Protein AF-A0A5C3M9R1-F1 (afdb_monomer_lite)

Radius of gyration: 25.6 Å; chains: 1; bounding box: 74×51×66 Å

Structure (mmCIF, N/CA/C/O backbone):
data_AF-A0A5C3M9R1-F1
#
_entry.id   AF-A0A5C3M9R1-F1
#
loop_
_atom_site.group_PDB
_atom_site.id
_atom_site.type_symbol
_atom_site.label_atom_id
_atom_site.label_alt_id
_atom_site.label_comp_id
_atom_site.label_asym_id
_atom_site.label_entity_id
_atom_site.label_seq_id
_atom_site.pdbx_PDB_ins_code
_atom_site.Cartn_x
_atom_site.Cartn_y
_atom_site.Cartn_z
_atom_site.occupancy
_atom_site.B_iso_or_equiv
_atom_site.auth_seq_id
_atom_site.auth_comp_id
_atom_site.auth_asym_id
_atom_site.auth_atom_id
_atom_site.pdbx_PDB_model_num
ATOM 1 N N . MET A 1 1 ? -15.175 -7.205 9.613 1.00 33.81 1 MET A N 1
ATOM 2 C CA . MET A 1 1 ? -15.628 -6.150 8.680 1.00 33.81 1 MET A CA 1
ATOM 3 C C . MET A 1 1 ? -17.146 -5.984 8.809 1.00 33.81 1 MET A C 1
ATOM 5 O O . MET A 1 1 ? -17.889 -6.834 8.336 1.00 33.81 1 MET A O 1
ATOM 9 N N . ARG A 1 2 ? -17.631 -4.983 9.562 1.00 28.06 2 ARG A N 1
ATOM 10 C CA . ARG A 1 2 ? -19.079 -4.721 9.687 1.00 28.06 2 ARG A CA 1
ATOM 11 C C . ARG A 1 2 ? -19.542 -4.007 8.420 1.00 28.06 2 ARG A C 1
ATOM 13 O O . ARG A 1 2 ? -19.101 -2.896 8.152 1.00 28.06 2 ARG A O 1
ATOM 20 N N . LEU A 1 3 ? -20.404 -4.673 7.656 1.00 33.91 3 LEU A N 1
ATOM 21 C CA . LEU A 1 3 ? -21.094 -4.106 6.503 1.00 33.91 3 LEU A CA 1
ATOM 22 C C . LEU A 1 3 ? -21.900 -2.896 6.983 1.00 33.91 3 LEU A C 1
ATOM 24 O O . LEU A 1 3 ? -22.814 -3.044 7.796 1.00 33.91 3 LEU A O 1
ATOM 28 N N . ILE A 1 4 ? -21.538 -1.702 6.516 1.00 38.91 4 ILE A N 1
ATOM 29 C CA . ILE A 1 4 ? -22.372 -0.516 6.690 1.00 38.91 4 ILE A CA 1
ATOM 30 C C . ILE A 1 4 ? -23.643 -0.791 5.888 1.00 38.91 4 ILE A C 1
ATOM 32 O O . ILE A 1 4 ? -23.623 -0.885 4.664 1.00 38.91 4 ILE A O 1
ATOM 36 N N . THR A 1 5 ? -24.741 -1.036 6.594 1.00 39.53 5 THR A N 1
ATOM 37 C CA . THR A 1 5 ? -26.024 -1.375 5.992 1.00 39.53 5 THR A CA 1
ATOM 38 C C . THR A 1 5 ? -26.590 -0.170 5.239 1.00 39.53 5 THR A C 1
ATOM 40 O O . THR A 1 5 ? -26.644 0.950 5.747 1.00 39.53 5 THR A O 1
ATOM 43 N N . ASN A 1 6 ? -27.059 -0.437 4.018 1.00 41.62 6 ASN A N 1
ATOM 44 C CA . ASN A 1 6 ? -27.580 0.479 2.992 1.00 41.62 6 ASN A CA 1
ATOM 45 C C . ASN A 1 6 ? -28.730 1.436 3.397 1.00 41.62 6 ASN A C 1
ATOM 47 O O . ASN A 1 6 ? -29.286 2.115 2.533 1.00 41.62 6 ASN A O 1
ATOM 51 N N . SER A 1 7 ? -29.142 1.506 4.666 1.00 36.97 7 SER A N 1
ATOM 52 C CA . SER A 1 7 ? -30.337 2.271 5.061 1.00 36.97 7 SER A CA 1
ATOM 53 C C . SER A 1 7 ? -30.068 3.730 5.451 1.00 36.97 7 SER A C 1
ATOM 55 O O . SER A 1 7 ? -30.977 4.547 5.342 1.00 36.97 7 SER A O 1
ATOM 57 N N . LEU A 1 8 ? -28.834 4.095 5.828 1.00 37.81 8 LEU A N 1
ATOM 58 C CA . LEU A 1 8 ? -28.532 5.434 6.368 1.00 37.81 8 LEU A CA 1
ATOM 59 C C . LEU A 1 8 ? -27.949 6.435 5.352 1.00 37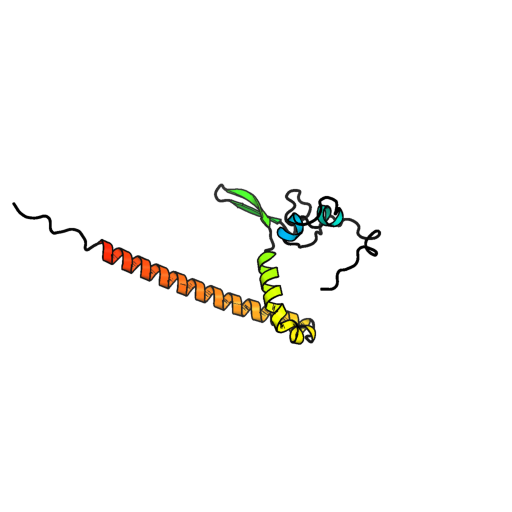.81 8 LEU A C 1
ATOM 61 O O . LEU A 1 8 ? -27.891 7.625 5.641 1.00 37.81 8 LEU A O 1
ATOM 65 N N . ILE A 1 9 ? -27.546 6.000 4.152 1.00 47.06 9 ILE A N 1
ATOM 66 C CA . ILE A 1 9 ? -26.771 6.840 3.208 1.00 47.06 9 ILE A CA 1
ATOM 67 C C . ILE A 1 9 ? -27.648 7.483 2.117 1.00 47.06 9 ILE A C 1
ATOM 69 O O . ILE A 1 9 ? -27.169 8.286 1.322 1.00 47.06 9 ILE A O 1
ATOM 73 N N . LYS A 1 10 ? -28.957 7.204 2.069 1.00 40.94 10 LYS A N 1
ATOM 74 C CA . LYS A 1 10 ? -29.785 7.645 0.932 1.00 40.94 10 LYS A CA 1
ATOM 75 C C . LYS A 1 10 ? -29.962 9.166 0.783 1.00 40.94 10 LYS A C 1
ATOM 77 O O . LYS A 1 10 ? -30.385 9.566 -0.289 1.00 40.94 10 LYS A O 1
ATOM 82 N N . ASN A 1 11 ? -29.614 10.013 1.765 1.00 41.78 11 ASN A N 1
ATOM 83 C CA . ASN A 1 11 ? -30.020 11.432 1.737 1.00 41.78 11 ASN A CA 1
ATOM 84 C C . ASN A 1 11 ? -28.973 12.507 2.112 1.00 41.78 11 ASN A C 1
ATOM 86 O O . ASN A 1 11 ? -29.381 13.625 2.424 1.00 41.78 11 ASN A O 1
ATOM 90 N N . SER A 1 12 ? -27.649 12.276 2.097 1.00 50.09 12 SER A N 1
ATOM 91 C CA . SER A 1 12 ? -26.724 13.381 2.482 1.00 50.09 12 SER A CA 1
ATOM 92 C C . SER A 1 12 ? -25.357 13.488 1.801 1.00 50.09 12 SER A C 1
ATOM 94 O O . SER A 1 12 ? -24.665 14.474 2.042 1.00 50.09 12 SER A O 1
ATOM 96 N N . PHE A 1 13 ? -24.957 12.578 0.910 1.00 51.28 13 PHE A N 1
ATOM 97 C CA . PHE A 1 13 ? -23.690 12.748 0.184 1.00 51.28 13 PHE A CA 1
ATOM 98 C C . PHE A 1 13 ? -23.900 13.527 -1.122 1.00 51.28 13 PHE A C 1
ATOM 100 O O . PHE A 1 13 ? -24.308 12.970 -2.138 1.00 51.28 13 PHE A O 1
ATOM 107 N N . LYS A 1 14 ? -23.622 14.838 -1.100 1.00 58.16 14 LYS A N 1
ATOM 108 C CA . LYS A 1 14 ? -23.473 15.644 -2.324 1.00 58.16 14 LYS A CA 1
ATOM 109 C C . LYS A 1 14 ? -22.143 15.310 -2.994 1.00 58.16 14 LYS A C 1
ATOM 111 O O . LYS A 1 14 ? -21.138 15.225 -2.297 1.00 58.16 14 LYS A O 1
ATOM 116 N N . LYS A 1 15 ? -22.142 15.172 -4.327 1.00 57.09 15 LYS A N 1
ATOM 117 C CA . LYS A 1 15 ? -20.925 14.988 -5.134 1.00 57.09 15 LYS A CA 1
ATOM 118 C C . LYS A 1 15 ? -19.916 16.093 -4.837 1.00 57.09 15 LYS A C 1
ATOM 120 O O . LYS A 1 15 ? -20.215 17.259 -5.070 1.00 57.09 15 LYS A O 1
ATOM 125 N N . ALA A 1 16 ? -18.751 15.724 -4.315 1.00 60.22 16 ALA A N 1
ATOM 126 C CA . ALA A 1 16 ? -17.640 16.644 -4.150 1.00 60.22 16 ALA A CA 1
ATOM 127 C C . ALA A 1 16 ? -16.856 16.673 -5.466 1.00 60.22 16 ALA A C 1
ATOM 129 O O . ALA A 1 16 ? -16.515 15.624 -6.008 1.00 60.22 16 ALA A O 1
ATOM 130 N N . GLU A 1 17 ? -16.611 17.864 -6.010 1.00 62.09 17 GLU A N 1
ATOM 131 C CA . GLU A 1 17 ? -16.055 18.035 -7.363 1.00 62.09 17 GLU A CA 1
ATOM 132 C C . GLU A 1 17 ? -14.620 17.508 -7.510 1.00 62.09 17 GLU A C 1
ATOM 134 O O . GLU A 1 17 ? -14.167 17.259 -8.622 1.00 62.09 17 GLU A O 1
ATOM 139 N N . THR A 1 18 ? -13.917 17.307 -6.393 1.00 61.12 18 THR A N 1
ATOM 140 C CA . THR A 1 18 ? -12.502 16.910 -6.356 1.00 61.12 18 THR A CA 1
ATOM 141 C C . THR A 1 18 ? -12.245 15.623 -5.574 1.00 61.12 18 THR A C 1
ATOM 143 O O . THR A 1 18 ? -11.089 15.242 -5.387 1.00 61.12 18 THR A O 1
ATOM 146 N N . THR A 1 19 ? -13.290 14.960 -5.068 1.00 62.88 19 THR A N 1
ATOM 147 C CA . THR A 1 19 ? -13.149 13.851 -4.113 1.00 62.88 19 THR A CA 1
ATOM 148 C C . THR A 1 19 ? -13.844 12.597 -4.631 1.00 62.88 19 THR A C 1
ATOM 150 O O . THR A 1 19 ? -15.034 12.611 -4.925 1.00 62.88 19 THR A O 1
ATOM 153 N N . CYS A 1 20 ? -13.092 11.503 -4.727 1.00 71.19 20 CYS A N 1
ATOM 154 C CA . CYS A 1 20 ? -13.580 10.166 -5.067 1.00 71.19 20 CYS A CA 1
ATOM 155 C C . CYS A 1 20 ? -13.149 9.185 -3.969 1.00 71.19 20 CYS A C 1
ATOM 157 O O . CYS A 1 20 ? -12.163 9.427 -3.268 1.00 71.19 20 CYS A O 1
ATOM 159 N N . PHE A 1 21 ? -13.878 8.081 -3.812 1.00 73.88 21 PHE A N 1
ATOM 160 C CA . PHE A 1 21 ? -13.440 6.988 -2.954 1.00 73.88 21 PHE A CA 1
ATOM 161 C C . PHE A 1 21 ? -12.223 6.309 -3.581 1.00 73.88 21 PHE A C 1
ATOM 163 O O . PHE A 1 21 ? -12.228 5.950 -4.759 1.00 73.88 21 PHE A O 1
ATOM 170 N N . ILE A 1 22 ? -11.180 6.124 -2.774 1.00 73.94 22 ILE A N 1
ATOM 171 C CA . ILE A 1 22 ? -10.011 5.346 -3.170 1.00 73.94 22 ILE A CA 1
ATOM 172 C C . ILE A 1 22 ? -10.392 3.874 -3.035 1.00 73.94 22 ILE A C 1
ATOM 174 O O . ILE A 1 22 ? -10.487 3.345 -1.929 1.00 73.94 22 ILE A O 1
ATOM 178 N N . VAL A 1 23 ? -10.638 3.234 -4.171 1.00 70.88 23 VAL A N 1
ATOM 179 C CA . VAL A 1 23 ? -10.938 1.804 -4.274 1.00 70.88 23 VAL A CA 1
ATOM 180 C C . VAL A 1 23 ? -10.012 1.167 -5.299 1.00 70.88 23 VAL A C 1
ATOM 182 O O . VAL A 1 23 ? -9.490 1.850 -6.185 1.00 70.88 23 VAL A O 1
ATOM 185 N N . ASP A 1 24 ? -9.807 -0.140 -5.216 1.00 68.25 24 ASP A N 1
ATOM 186 C CA . ASP A 1 24 ? -9.072 -0.855 -6.249 1.00 68.25 24 ASP A CA 1
ATOM 187 C C . ASP A 1 24 ? -9.911 -1.089 -7.520 1.00 68.25 24 ASP A C 1
ATOM 189 O O . ASP A 1 24 ? -11.123 -0.861 -7.604 1.00 68.25 24 ASP A O 1
ATOM 193 N N . ALA A 1 25 ? -9.228 -1.535 -8.576 1.00 70.62 25 ALA A N 1
ATOM 194 C CA . ALA A 1 25 ? -9.874 -1.832 -9.850 1.00 70.62 25 ALA A CA 1
ATOM 195 C C . ALA A 1 25 ? -10.785 -3.069 -9.777 1.00 70.62 25 ALA A C 1
ATOM 197 O O . ALA A 1 25 ? -11.661 -3.214 -10.629 1.00 70.62 25 ALA A O 1
ATOM 198 N N . TYR A 1 26 ? -10.572 -3.964 -8.809 1.00 73.25 26 TYR A N 1
ATOM 199 C CA . TYR A 1 26 ? -11.405 -5.148 -8.621 1.00 73.25 26 TYR A CA 1
ATOM 200 C C . TYR A 1 26 ? -12.754 -4.774 -8.004 1.00 73.25 26 TYR A C 1
ATOM 202 O O . TYR A 1 26 ? -13.788 -5.173 -8.538 1.00 73.25 26 TYR A O 1
ATOM 210 N N . HIS A 1 27 ? -12.764 -3.922 -6.976 1.00 75.25 27 HIS A N 1
ATOM 211 C CA . HIS A 1 27 ? -13.974 -3.334 -6.413 1.00 75.25 27 HIS A CA 1
ATOM 212 C C . HIS A 1 27 ? -14.811 -2.668 -7.507 1.00 75.25 27 HIS A C 1
ATOM 214 O O . HIS A 1 27 ? -15.981 -3.005 -7.672 1.00 75.25 27 HIS A O 1
ATOM 220 N N . TYR A 1 28 ? -14.210 -1.802 -8.330 1.00 72.00 28 TYR A N 1
ATOM 221 C CA . TYR A 1 28 ? -14.940 -1.143 -9.419 1.00 72.00 28 TYR A CA 1
ATOM 222 C C . TYR A 1 28 ? -15.540 -2.132 -10.439 1.00 72.00 28 TYR A C 1
ATOM 224 O O . TYR A 1 28 ? -16.660 -1.931 -10.900 1.00 72.00 28 TYR A O 1
ATOM 232 N N . LYS A 1 29 ? -14.823 -3.214 -10.781 1.00 72.62 29 LYS A N 1
ATOM 233 C CA . LYS A 1 29 ? -15.279 -4.222 -11.758 1.00 72.62 29 LYS A CA 1
ATOM 234 C C . LYS A 1 29 ? -16.385 -5.136 -11.235 1.00 72.62 29 LYS A C 1
ATOM 236 O O . LYS A 1 29 ? -17.200 -5.598 -12.027 1.00 72.62 29 LYS A O 1
ATOM 241 N N . ASN A 1 30 ? -16.398 -5.414 -9.936 1.00 75.62 30 ASN A N 1
ATOM 242 C CA . ASN A 1 30 ? -17.309 -6.389 -9.341 1.00 75.62 30 ASN A CA 1
ATOM 243 C C . ASN A 1 30 ? -18.607 -5.778 -8.803 1.00 75.62 30 ASN A C 1
ATOM 245 O O . ASN A 1 30 ? -19.495 -6.518 -8.375 1.00 75.62 30 ASN A O 1
ATOM 249 N N . HIS A 1 31 ? -18.743 -4.452 -8.817 1.00 72.19 31 HIS A N 1
ATOM 250 C CA . HIS A 1 31 ? -20.004 -3.813 -8.463 1.00 72.19 31 HIS A CA 1
ATOM 251 C C . HIS A 1 31 ? -21.071 -4.017 -9.544 1.00 72.19 31 HIS A C 1
ATOM 253 O O . HIS A 1 31 ? -20.800 -4.054 -10.744 1.00 72.19 31 HIS A O 1
ATOM 259 N N . CYS A 1 32 ? -22.323 -4.117 -9.099 1.00 70.12 32 CYS A N 1
ATOM 260 C CA . CYS A 1 32 ? -23.467 -4.111 -9.998 1.00 70.12 32 CYS A CA 1
ATOM 261 C C . CYS A 1 32 ? -23.581 -2.739 -10.680 1.00 70.12 32 CYS A C 1
ATOM 263 O O . CYS A 1 32 ? -23.480 -1.709 -10.018 1.00 70.12 32 CYS A O 1
ATOM 265 N N . VAL A 1 33 ? -23.874 -2.715 -11.983 1.00 63.62 33 VAL A N 1
ATOM 266 C CA . VAL A 1 33 ? -24.034 -1.481 -12.783 1.00 63.62 33 VAL A CA 1
ATOM 267 C C . VAL A 1 33 ? -25.130 -0.554 -12.225 1.00 63.62 33 VAL A C 1
ATOM 269 O O . VAL A 1 33 ? -25.104 0.650 -12.457 1.00 63.62 33 VAL A O 1
ATOM 272 N N . SER A 1 34 ? -26.074 -1.092 -11.444 1.00 72.56 34 SER A N 1
ATOM 273 C CA . SER A 1 34 ? -27.122 -0.318 -10.768 1.00 72.56 34 SER A CA 1
ATOM 274 C C . SER A 1 34 ? -26.656 0.418 -9.504 1.00 72.56 34 SER A C 1
ATOM 276 O O . SER A 1 34 ? -27.441 1.159 -8.913 1.00 72.56 34 SER A O 1
ATOM 278 N N . ASP A 1 35 ? -25.421 0.201 -9.045 1.00 76.94 35 ASP A N 1
ATOM 279 C CA . ASP A 1 35 ? -24.859 0.894 -7.887 1.00 76.94 35 ASP A CA 1
ATOM 280 C C . ASP A 1 35 ? -24.358 2.288 -8.285 1.00 76.94 35 ASP A C 1
ATOM 282 O O . ASP A 1 35 ? -23.190 2.511 -8.619 1.00 76.94 35 ASP A O 1
ATOM 286 N N . LEU A 1 36 ? -25.290 3.242 -8.270 1.00 75.12 36 LEU A N 1
ATOM 287 C CA . LEU A 1 36 ? -25.031 4.634 -8.630 1.00 75.12 36 LEU A CA 1
ATOM 288 C C . LEU A 1 36 ? -23.967 5.284 -7.731 1.00 75.12 36 LEU A C 1
ATOM 290 O O . LEU A 1 36 ? -23.235 6.157 -8.196 1.00 75.12 36 LEU A O 1
ATOM 294 N N . LEU A 1 37 ? -23.835 4.848 -6.471 1.00 74.94 37 LEU A N 1
ATOM 295 C CA . LEU A 1 37 ? -22.816 5.376 -5.567 1.00 74.94 37 LEU A CA 1
ATOM 296 C C . LEU A 1 37 ? -21.421 4.974 -6.064 1.00 74.94 37 LEU A C 1
ATOM 298 O O . LEU A 1 37 ? -20.574 5.837 -6.287 1.00 74.94 37 LEU A O 1
ATOM 302 N N . CYS A 1 38 ? -21.192 3.688 -6.327 1.00 73.00 38 CYS A N 1
ATOM 303 C CA . CYS A 1 38 ? -19.894 3.233 -6.821 1.00 73.00 38 CYS A CA 1
ATOM 304 C C . CYS A 1 38 ? -19.587 3.754 -8.232 1.00 73.00 38 CYS A C 1
ATOM 306 O O . CYS A 1 38 ? -18.447 4.116 -8.5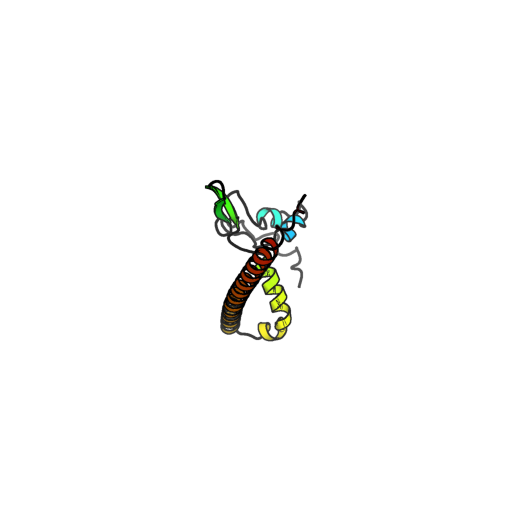23 1.00 73.00 38 CYS A O 1
ATOM 308 N N . HIS A 1 39 ? -20.592 3.885 -9.098 1.00 70.69 39 HIS A N 1
ATOM 309 C CA . HIS A 1 39 ? -20.384 4.437 -10.435 1.00 70.69 39 HIS A CA 1
ATOM 310 C C . HIS A 1 39 ? -19.926 5.904 -10.405 1.00 70.69 39 HIS A C 1
ATOM 312 O O . HIS A 1 39 ? -19.064 6.306 -11.188 1.00 70.69 39 HIS A O 1
ATOM 318 N N . TRP A 1 40 ? -20.478 6.707 -9.491 1.00 72.81 40 TRP A N 1
ATOM 319 C CA . TRP A 1 40 ? -20.149 8.129 -9.394 1.00 72.81 40 TRP A CA 1
ATOM 320 C C . TRP A 1 40 ? -18.898 8.429 -8.578 1.00 72.81 40 TRP A C 1
ATOM 322 O O . TRP A 1 40 ? -18.250 9.440 -8.848 1.00 72.81 40 TRP A O 1
ATOM 332 N N . TRP A 1 41 ? -18.570 7.581 -7.605 1.00 74.31 41 TRP A N 1
ATOM 333 C CA . TRP A 1 41 ? -17.560 7.896 -6.597 1.00 74.31 41 TRP A CA 1
ATOM 334 C C . TRP A 1 41 ? -16.381 6.933 -6.557 1.00 74.31 41 TRP A C 1
ATOM 336 O O . TRP A 1 41 ? -15.322 7.319 -6.080 1.00 74.31 41 TRP A O 1
ATOM 346 N N . CYS A 1 42 ? -16.535 5.707 -7.052 1.00 74.88 42 CYS A N 1
ATOM 347 C CA . CYS A 1 42 ? -15.512 4.666 -6.965 1.00 74.88 42 CYS A CA 1
ATOM 348 C C . CYS A 1 42 ? -14.752 4.470 -8.286 1.00 74.88 42 CYS A C 1
ATOM 350 O O . CYS A 1 42 ? -14.081 3.456 -8.434 1.00 74.88 42 CYS A O 1
ATOM 352 N N . ASN A 1 43 ? -14.849 5.389 -9.262 1.00 72.44 43 ASN A N 1
ATOM 353 C CA . ASN A 1 43 ? -14.025 5.310 -10.473 1.00 72.44 43 ASN A CA 1
ATOM 354 C C . ASN A 1 43 ? -12.551 5.558 -10.098 1.00 72.44 43 ASN A C 1
ATOM 356 O O . ASN A 1 43 ? -12.189 6.696 -9.791 1.00 72.44 43 ASN A O 1
ATOM 360 N N . PRO A 1 44 ? -11.681 4.534 -10.159 1.00 61.97 44 PRO A N 1
ATOM 361 C CA . PRO A 1 44 ? -10.345 4.630 -9.594 1.00 61.97 44 PRO A CA 1
ATOM 362 C C . PRO A 1 44 ? -9.350 5.387 -10.490 1.00 61.97 44 PRO A C 1
ATOM 364 O O . PRO A 1 44 ? -8.196 5.551 -10.109 1.00 61.97 44 PRO A O 1
ATOM 367 N N . ALA A 1 45 ? -9.733 5.796 -11.706 1.00 65.44 45 ALA A N 1
ATOM 368 C CA . ALA A 1 45 ? -8.927 6.673 -12.565 1.00 65.44 45 ALA A CA 1
ATOM 369 C C . ALA A 1 45 ? -9.817 7.397 -13.593 1.00 65.44 45 ALA A C 1
ATOM 371 O O . ALA A 1 45 ? -9.866 6.997 -14.760 1.00 65.44 45 ALA A O 1
ATOM 372 N N . PRO A 1 46 ? -10.547 8.450 -13.192 1.00 65.81 46 PRO A N 1
ATOM 373 C CA . PRO A 1 46 ? -11.381 9.203 -14.111 1.00 65.81 46 PRO A CA 1
ATOM 374 C C . PRO A 1 46 ? -10.493 9.991 -15.083 1.00 65.81 46 PRO A C 1
ATOM 376 O O . PRO A 1 46 ? -9.925 11.022 -14.732 1.00 65.81 46 PRO A O 1
ATOM 379 N N . SER A 1 47 ? -10.397 9.541 -16.334 1.00 64.38 47 SER A N 1
ATOM 380 C CA . SER A 1 47 ? -9.728 10.284 -17.417 1.00 64.38 47 SER A CA 1
ATOM 381 C C . SER A 1 47 ? -10.447 11.589 -17.789 1.00 64.38 47 SER A C 1
ATOM 383 O O . SER A 1 47 ? -9.929 12.391 -18.557 1.00 64.38 47 SER A O 1
ATOM 385 N N . ASN A 1 48 ? -11.633 11.820 -17.221 1.00 68.06 48 ASN A N 1
ATOM 386 C CA . ASN A 1 48 ? -12.452 13.015 -17.401 1.00 68.06 48 ASN A CA 1
ATOM 387 C C . ASN A 1 48 ? -12.088 14.172 -16.444 1.00 68.06 48 ASN A C 1
ATOM 389 O O . ASN A 1 48 ? -12.844 15.136 -16.357 1.00 68.06 48 ASN A O 1
ATOM 393 N N . GLY A 1 49 ? -11.002 14.057 -15.671 1.00 65.19 49 GLY A N 1
ATOM 394 C CA . GLY A 1 49 ? -10.550 15.111 -14.757 1.00 65.19 49 GLY A CA 1
ATOM 395 C C . GLY A 1 49 ? -11.380 15.270 -13.478 1.00 65.19 49 GLY A C 1
ATOM 396 O O . GLY A 1 49 ? -11.144 16.212 -12.733 1.00 65.19 49 GLY A O 1
ATOM 397 N N . SER A 1 50 ? -12.315 14.358 -13.176 1.00 66.50 50 SER A N 1
ATOM 398 C CA . SER A 1 50 ? -13.119 14.407 -11.934 1.00 66.50 50 SER A CA 1
ATOM 399 C C . SER A 1 50 ? -12.322 14.075 -10.662 1.00 66.50 50 SER A C 1
ATOM 401 O O . SER A 1 50 ? -12.828 14.249 -9.558 1.00 66.50 50 SER A O 1
ATOM 403 N N . ALA A 1 51 ? -11.094 13.566 -10.798 1.00 68.00 51 ALA A N 1
ATOM 404 C CA . ALA A 1 51 ? -10.209 13.275 -9.671 1.00 68.00 51 ALA A CA 1
ATOM 405 C C . ALA A 1 51 ? -8.753 13.637 -10.012 1.00 68.00 51 ALA A C 1
ATOM 407 O O . ALA A 1 51 ? -7.913 12.746 -10.157 1.00 68.00 51 ALA A O 1
ATOM 408 N N . PRO A 1 52 ? -8.436 14.939 -10.149 1.00 66.12 52 PRO A N 1
ATOM 409 C CA . PRO A 1 52 ? -7.097 15.385 -10.538 1.00 66.12 52 PRO A CA 1
ATOM 410 C C . PRO A 1 52 ? -6.032 15.005 -9.498 1.00 66.12 52 PRO A C 1
ATOM 412 O O . PRO A 1 52 ? -4.878 14.813 -9.848 1.00 66.12 52 PRO A O 1
ATOM 415 N N . ASN A 1 53 ? -6.427 14.808 -8.235 1.00 68.81 53 ASN A N 1
ATOM 416 C CA . ASN A 1 53 ? -5.534 14.381 -7.151 1.00 68.81 53 ASN A CA 1
ATOM 417 C C . ASN A 1 53 ? -5.221 12.873 -7.155 1.00 68.81 53 ASN A C 1
ATOM 419 O O . ASN A 1 53 ? -4.472 12.408 -6.307 1.00 68.81 53 ASN A O 1
ATOM 423 N N . LEU A 1 54 ? -5.851 12.087 -8.035 1.00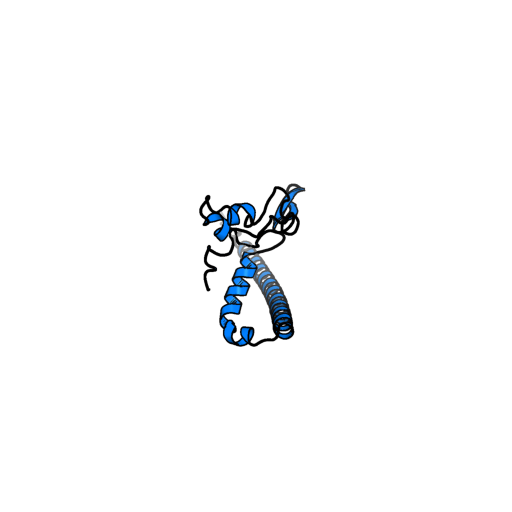 70.50 54 LEU A N 1
ATOM 424 C CA . LEU A 1 54 ? -5.634 10.638 -8.134 1.00 70.50 54 LEU A CA 1
ATOM 425 C C . LEU A 1 54 ? -4.965 10.240 -9.452 1.00 70.50 54 LEU A C 1
ATOM 427 O O . LEU A 1 54 ? -4.656 9.062 -9.643 1.00 70.50 54 LEU A O 1
ATOM 431 N N . VAL A 1 55 ? -4.761 11.193 -10.366 1.00 74.56 55 VAL A N 1
ATOM 432 C CA . VAL A 1 55 ? -4.247 10.952 -11.713 1.00 74.56 55 VAL A CA 1
ATOM 433 C C . VAL A 1 55 ? -3.198 12.008 -12.064 1.00 74.56 55 VAL A C 1
ATOM 435 O O . VAL A 1 55 ? -3.520 13.183 -12.200 1.00 74.56 55 VAL A O 1
ATOM 438 N N . VAL A 1 56 ? -1.959 11.574 -12.278 1.00 78.25 56 VAL A N 1
ATOM 439 C CA . VAL A 1 56 ? -0.844 12.393 -12.764 1.00 78.25 56 VAL A CA 1
ATOM 440 C C . VAL A 1 56 ? -0.583 12.073 -14.235 1.00 78.25 56 VAL A C 1
ATOM 442 O O . VAL A 1 56 ? -0.670 10.923 -14.666 1.00 78.25 56 VAL A O 1
ATOM 445 N N . GLY A 1 57 ? -0.286 13.097 -15.035 1.00 81.44 57 GLY A N 1
ATOM 446 C CA . GLY A 1 57 ? 0.127 12.911 -16.426 1.00 81.44 57 GLY A CA 1
ATOM 447 C C . GLY A 1 57 ? 1.579 12.444 -16.502 1.00 81.44 57 GLY A C 1
ATOM 448 O O . GLY A 1 57 ? 2.478 13.187 -16.117 1.00 81.44 57 GLY A O 1
ATOM 449 N N . GLU A 1 58 ? 1.816 11.243 -17.024 1.00 81.25 58 GLU A N 1
ATOM 450 C CA . GLU A 1 58 ? 3.159 10.710 -17.270 1.00 81.25 58 GLU A CA 1
ATOM 451 C C . GLU A 1 58 ? 3.420 10.644 -18.777 1.00 81.25 58 GLU A C 1
ATOM 453 O O . GLU A 1 58 ? 2.511 10.365 -19.561 1.00 81.25 58 GLU A O 1
ATOM 458 N N . ARG A 1 59 ? 4.656 10.927 -19.200 1.00 87.12 59 ARG A N 1
ATOM 459 C CA . ARG A 1 59 ? 5.049 10.761 -20.603 1.00 87.12 59 ARG A CA 1
ATOM 460 C C . ARG A 1 59 ? 5.365 9.295 -20.869 1.00 87.12 59 ARG A C 1
ATOM 462 O O . ARG A 1 59 ? 6.201 8.711 -20.185 1.00 87.12 59 ARG A O 1
ATOM 469 N N . ASP A 1 60 ? 4.700 8.710 -21.857 1.00 84.06 60 ASP A N 1
ATOM 470 C CA . ASP A 1 60 ? 5.016 7.360 -22.316 1.00 84.06 60 ASP A CA 1
ATOM 471 C C . ASP A 1 60 ? 6.336 7.319 -23.120 1.00 84.06 60 ASP A C 1
ATOM 473 O O . ASP A 1 60 ? 6.981 8.341 -23.368 1.00 84.06 60 ASP A O 1
ATOM 477 N N . ARG A 1 61 ? 6.741 6.121 -23.566 1.00 87.00 61 ARG A N 1
ATOM 478 C CA . ARG A 1 61 ? 7.941 5.917 -24.407 1.00 87.00 61 ARG A CA 1
ATOM 479 C C . ARG A 1 61 ? 7.895 6.682 -25.738 1.00 87.00 61 ARG A C 1
ATOM 481 O O . ARG A 1 61 ? 8.939 6.919 -26.333 1.00 87.00 61 ARG A O 1
ATOM 488 N N . ASN A 1 62 ? 6.699 7.065 -26.178 1.00 88.50 62 ASN A N 1
ATOM 489 C CA . ASN A 1 62 ? 6.437 7.807 -27.406 1.00 88.50 62 ASN A CA 1
ATOM 490 C C . ASN A 1 62 ? 6.240 9.310 -27.128 1.00 88.50 62 ASN A C 1
ATOM 492 O O . ASN A 1 62 ? 5.846 10.058 -28.021 1.00 88.50 62 ASN A O 1
ATOM 496 N N . ASN A 1 63 ? 6.537 9.759 -25.903 1.00 86.56 63 ASN A N 1
ATOM 497 C CA . ASN A 1 63 ? 6.448 11.135 -25.431 1.00 86.56 63 ASN A CA 1
ATOM 498 C C . ASN A 1 63 ? 5.018 11.715 -25.336 1.00 86.56 63 ASN A C 1
ATOM 500 O O . ASN A 1 63 ? 4.868 12.934 -25.183 1.00 86.56 63 ASN A O 1
ATOM 504 N N . ASN A 1 64 ? 3.981 10.874 -25.380 1.00 86.75 64 ASN A N 1
ATOM 505 C CA . ASN A 1 64 ? 2.583 11.274 -25.203 1.00 86.75 64 ASN A CA 1
ATOM 506 C C . ASN A 1 64 ? 2.227 11.377 -23.719 1.00 86.75 64 ASN A C 1
ATOM 508 O O . ASN A 1 64 ? 2.677 10.570 -22.908 1.00 86.75 64 ASN A O 1
ATOM 512 N N . LEU A 1 65 ? 1.371 12.339 -23.367 1.00 82.62 65 LEU A N 1
ATOM 513 C CA . LEU A 1 65 ? 0.825 12.463 -22.015 1.00 82.62 65 LEU A CA 1
ATOM 514 C C . LEU A 1 65 ? -0.261 11.409 -21.794 1.00 82.62 65 LEU A C 1
ATOM 516 O O . LEU A 1 65 ? -1.347 11.499 -22.368 1.00 82.62 65 LEU A O 1
ATOM 520 N N . VAL A 1 66 ? 0.026 10.433 -20.938 1.00 80.75 66 VAL A N 1
ATOM 521 C CA . VAL A 1 66 ? -0.915 9.390 -20.535 1.00 80.75 66 VAL A CA 1
ATOM 522 C C . VAL A 1 66 ? -1.321 9.620 -19.077 1.00 80.75 66 VAL A C 1
ATOM 524 O O . VAL A 1 66 ? -0.452 9.807 -18.221 1.00 80.75 66 VAL A O 1
ATOM 527 N N . PRO A 1 67 ? -2.627 9.613 -18.755 1.00 75.69 67 PRO A N 1
ATOM 528 C CA . PRO A 1 67 ? -3.081 9.680 -17.374 1.0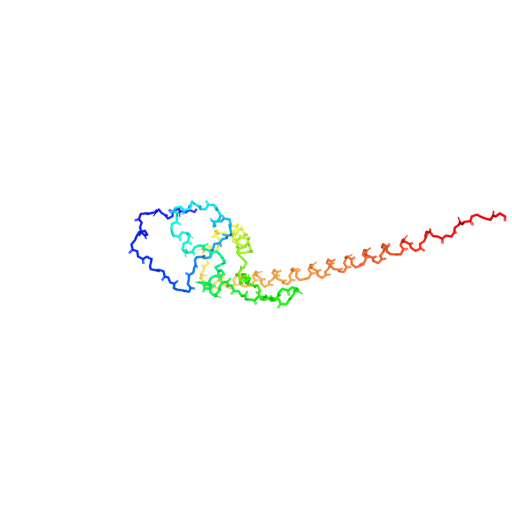0 75.69 67 PRO A CA 1
ATOM 529 C C . PRO A 1 67 ? -2.686 8.398 -16.632 1.00 75.69 67 PRO A C 1
ATOM 531 O O . PRO A 1 67 ? -3.113 7.300 -16.993 1.00 75.69 67 PRO A O 1
ATOM 534 N N . LYS A 1 68 ? -1.895 8.535 -15.570 1.00 76.88 68 LYS A N 1
ATOM 535 C CA . LYS A 1 68 ? -1.477 7.450 -14.681 1.00 76.88 68 LYS A CA 1
ATOM 536 C C . LYS A 1 68 ? -1.985 7.723 -13.275 1.00 76.88 68 LYS A C 1
ATOM 538 O O . LYS A 1 68 ? -2.088 8.870 -12.864 1.00 76.88 68 LYS A O 1
ATOM 543 N N . ARG A 1 69 ? -2.312 6.675 -12.522 1.00 75.56 69 ARG A N 1
ATOM 544 C CA . ARG A 1 69 ? -2.704 6.841 -11.118 1.00 75.56 69 ARG A CA 1
ATOM 545 C C . ARG A 1 69 ? -1.539 7.375 -10.295 1.00 75.56 69 ARG A C 1
ATOM 547 O O . ARG A 1 69 ? -0.445 6.826 -10.377 1.00 75.56 69 ARG A O 1
ATOM 554 N N . A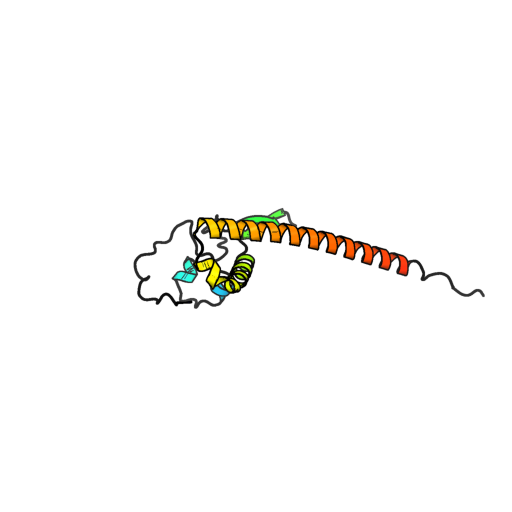SP A 1 70 ? -1.822 8.373 -9.469 1.00 76.62 70 ASP A N 1
ATOM 555 C CA . ASP A 1 70 ? -0.859 8.922 -8.506 1.00 76.62 70 ASP A CA 1
ATOM 556 C C . ASP A 1 70 ? -0.683 8.005 -7.280 1.00 76.62 70 ASP A C 1
ATOM 558 O O . ASP A 1 70 ? 0.299 8.062 -6.549 1.00 76.62 70 ASP A O 1
ATOM 562 N N . PHE A 1 71 ? -1.642 7.098 -7.068 1.00 73.81 71 PHE A N 1
ATOM 563 C CA . PHE A 1 71 ? -1.681 6.195 -5.925 1.00 73.81 71 PHE A CA 1
ATOM 564 C C . PHE A 1 71 ? -1.727 4.724 -6.348 1.00 73.81 71 PHE A C 1
ATOM 566 O O . PHE A 1 71 ? -2.495 4.328 -7.232 1.00 73.81 71 PHE A O 1
ATOM 573 N N . ASN A 1 72 ? -0.934 3.890 -5.672 1.00 77.62 72 ASN A N 1
ATOM 574 C CA . ASN A 1 72 ? -0.909 2.445 -5.879 1.00 77.62 72 ASN A CA 1
ATOM 575 C C . ASN A 1 72 ? -1.811 1.736 -4.857 1.00 77.62 72 ASN A C 1
ATOM 577 O O . ASN A 1 72 ? -1.366 1.350 -3.776 1.00 77.62 72 ASN A O 1
ATOM 581 N N . THR A 1 73 ? -3.078 1.527 -5.221 1.00 75.94 73 THR A N 1
ATOM 582 C CA . THR A 1 73 ? -4.062 0.865 -4.347 1.00 75.94 73 THR A CA 1
ATOM 583 C C . THR A 1 73 ? -3.651 -0.555 -3.961 1.00 75.94 73 THR A C 1
ATOM 585 O O . THR A 1 73 ? -3.845 -0.943 -2.815 1.00 75.94 73 THR A O 1
ATOM 588 N N . GLN A 1 74 ? -3.013 -1.303 -4.867 1.00 78.81 74 GLN A N 1
ATOM 589 C CA . GLN A 1 74 ? -2.571 -2.674 -4.588 1.00 78.81 74 GLN A CA 1
ATOM 590 C C . GLN A 1 74 ? -1.470 -2.719 -3.526 1.00 78.81 74 GLN A C 1
ATOM 592 O O . GLN A 1 74 ? -1.483 -3.592 -2.661 1.00 78.81 74 GLN A O 1
ATOM 597 N N . ALA A 1 75 ? -0.522 -1.778 -3.563 1.00 83.50 75 ALA A N 1
ATOM 598 C CA . ALA A 1 75 ? 0.517 -1.692 -2.538 1.00 83.50 75 ALA A CA 1
ATOM 599 C C . ALA A 1 75 ? -0.089 -1.406 -1.156 1.00 83.50 75 ALA A C 1
ATOM 601 O O . ALA A 1 75 ? 0.336 -1.980 -0.155 1.00 83.50 75 ALA A O 1
ATOM 602 N N . CYS A 1 76 ? -1.122 -0.565 -1.102 1.00 83.62 76 CYS A N 1
ATOM 603 C CA . CYS A 1 76 ? -1.812 -0.256 0.145 1.00 83.62 76 CYS A CA 1
ATOM 604 C C . CYS A 1 76 ? -2.651 -1.422 0.667 1.00 83.62 76 CYS A C 1
ATOM 606 O O . CYS A 1 76 ? -2.689 -1.642 1.872 1.00 83.62 76 CYS A O 1
ATOM 608 N N . GLU A 1 77 ? -3.268 -2.211 -0.207 1.00 83.25 77 GLU A N 1
ATOM 609 C CA . GLU A 1 77 ? -3.955 -3.444 0.188 1.00 83.25 77 GLU A CA 1
ATOM 610 C C . GLU A 1 77 ? -2.992 -4.486 0.744 1.00 83.25 77 GLU A C 1
ATOM 612 O O . GLU A 1 77 ? -3.269 -5.080 1.784 1.00 83.25 77 GLU A O 1
ATOM 617 N N . GLN A 1 78 ? -1.836 -4.669 0.103 1.00 87.81 78 GLN A N 1
ATOM 618 C CA . GLN A 1 78 ? -0.794 -5.561 0.610 1.00 87.81 78 GLN A CA 1
ATOM 619 C C . GLN A 1 78 ? -0.284 -5.100 1.977 1.00 87.81 78 GLN A C 1
ATOM 621 O O . GLN A 1 78 ? -0.153 -5.918 2.887 1.00 87.81 78 GLN A O 1
ATOM 626 N N . LEU A 1 79 ? -0.058 -3.793 2.151 1.00 89.62 79 LEU A N 1
ATOM 627 C CA . LEU A 1 79 ? 0.326 -3.230 3.442 1.00 89.62 79 LEU A CA 1
ATOM 628 C C . LEU A 1 79 ? -0.758 -3.464 4.501 1.00 89.62 79 LEU A C 1
ATOM 630 O O . LEU A 1 79 ? -0.447 -3.920 5.595 1.00 89.62 79 LEU A O 1
ATOM 634 N N . ASN A 1 80 ? -2.026 -3.207 4.179 1.00 88.88 80 ASN A N 1
ATOM 635 C CA . ASN A 1 80 ? -3.140 -3.437 5.099 1.00 88.88 80 ASN A CA 1
ATOM 636 C C . ASN A 1 80 ? -3.263 -4.917 5.481 1.00 88.88 80 ASN A C 1
ATOM 638 O O . ASN A 1 80 ? -3.431 -5.229 6.655 1.00 88.88 80 ASN A O 1
ATOM 642 N N . SER A 1 81 ? -3.112 -5.827 4.516 1.00 91.56 81 SER A N 1
ATOM 643 C CA . SER A 1 81 ? -3.109 -7.269 4.773 1.00 91.56 81 SER A CA 1
ATOM 644 C C . SER A 1 81 ? -1.937 -7.694 5.657 1.00 91.56 81 SER A C 1
ATOM 646 O O . SER A 1 81 ? -2.085 -8.612 6.458 1.00 91.56 81 SER A O 1
ATOM 648 N N . TRP A 1 82 ? -0.777 -7.048 5.521 1.00 92.62 82 TRP A N 1
ATOM 649 C CA . TRP A 1 82 ? 0.371 -7.294 6.389 1.00 92.62 82 TRP A CA 1
ATOM 650 C C . TRP A 1 82 ? 0.128 -6.781 7.816 1.00 92.62 82 TRP A C 1
ATOM 652 O O . TRP A 1 82 ? 0.435 -7.476 8.784 1.00 92.62 82 TRP A O 1
ATOM 662 N N . LEU A 1 83 ? -0.475 -5.596 7.956 1.00 93.00 83 LEU A N 1
ATOM 663 C CA . LEU A 1 83 ? -0.819 -5.003 9.252 1.00 93.00 83 LEU A CA 1
ATOM 664 C C . LEU A 1 83 ? -1.899 -5.789 10.00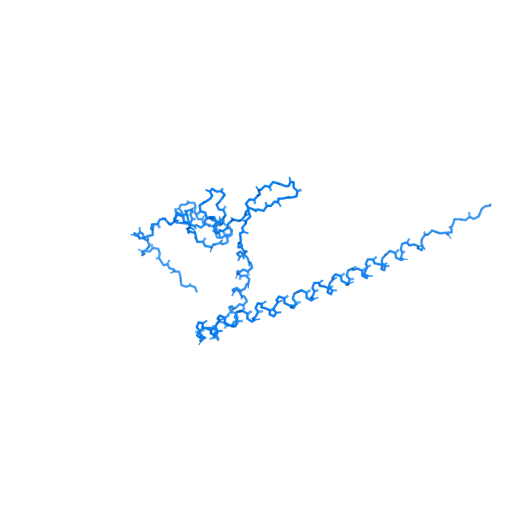7 1.00 93.00 83 LEU A C 1
ATOM 666 O O . LEU A 1 83 ? -1.908 -5.757 11.236 1.00 93.00 83 LEU A O 1
ATOM 670 N N . ASP A 1 84 ? -2.774 -6.511 9.305 1.00 93.19 84 ASP A N 1
ATOM 671 C CA . ASP A 1 84 ? -3.863 -7.294 9.907 1.00 93.19 84 ASP A CA 1
ATOM 672 C C . ASP A 1 84 ? -3.341 -8.354 10.901 1.00 93.19 84 ASP A C 1
ATOM 674 O O . ASP A 1 84 ? -3.949 -8.612 11.938 1.00 93.19 84 ASP A O 1
ATOM 678 N N . GLY A 1 85 ? -2.133 -8.887 10.677 1.00 93.12 85 GLY A N 1
ATOM 679 C CA . GLY A 1 85 ? -1.466 -9.794 11.621 1.00 93.12 85 GLY A CA 1
ATOM 680 C C . GLY A 1 85 ? -1.073 -9.148 12.960 1.00 93.12 85 GLY A C 1
ATOM 681 O O . GLY A 1 85 ? -0.838 -9.850 13.942 1.00 93.12 85 GLY A O 1
ATOM 682 N N . PHE A 1 86 ? -1.031 -7.816 13.022 1.00 93.06 86 PHE A N 1
ATOM 683 C CA . PHE A 1 86 ? -0.643 -7.028 14.197 1.00 93.06 86 PHE A CA 1
ATOM 684 C C . PHE A 1 86 ? -1.815 -6.231 14.787 1.00 93.06 86 PHE A C 1
ATOM 686 O O . PHE A 1 86 ? -1.620 -5.389 15.669 1.00 93.06 86 PHE A O 1
ATOM 693 N N . GLU A 1 87 ? -3.040 -6.498 14.326 1.00 93.00 87 GLU A N 1
ATOM 694 C CA . GLU A 1 87 ? -4.229 -5.694 14.610 1.00 93.00 87 GLU A CA 1
ATOM 695 C C . GLU A 1 87 ? -4.458 -5.464 16.117 1.00 93.00 87 GLU A C 1
ATOM 697 O O . GLU A 1 87 ? -4.798 -4.356 16.536 1.00 93.00 87 GLU A O 1
ATOM 702 N N . SER A 1 88 ? -4.224 -6.481 16.954 1.00 95.06 88 SER A N 1
ATOM 703 C CA . SER A 1 88 ? -4.441 -6.417 18.407 1.00 95.06 88 SER A CA 1
ATOM 704 C C . SER A 1 88 ? -3.588 -5.357 19.109 1.00 95.06 88 SER A C 1
ATOM 706 O O . SER A 1 88 ? -4.072 -4.698 20.030 1.00 95.06 88 SER A O 1
ATOM 708 N N . ILE A 1 89 ? -2.344 -5.174 18.662 1.00 93.75 89 ILE A N 1
ATOM 709 C CA . ILE A 1 89 ? -1.398 -4.200 19.216 1.00 93.75 89 ILE A CA 1
ATOM 710 C C . ILE A 1 89 ? -1.633 -2.834 18.571 1.00 93.75 89 ILE A C 1
ATOM 712 O O . ILE A 1 89 ? -1.696 -1.824 19.271 1.00 93.75 89 ILE A O 1
ATOM 716 N N . LEU A 1 90 ? -1.822 -2.798 17.248 1.00 93.56 90 LEU A N 1
ATOM 717 C CA . LEU A 1 90 ? -2.040 -1.554 16.506 1.00 93.56 90 LEU A CA 1
ATOM 718 C C . LEU A 1 90 ? -3.293 -0.812 16.990 1.00 93.56 90 LEU A C 1
ATOM 720 O O . LEU A 1 90 ? -3.257 0.406 17.146 1.00 93.56 90 LEU A O 1
ATOM 724 N N . LYS A 1 91 ? -4.371 -1.534 17.322 1.00 93.25 91 LYS A N 1
ATOM 725 C CA . LYS A 1 91 ? -5.611 -0.954 17.871 1.00 93.25 91 LYS A CA 1
ATOM 726 C C . LYS A 1 91 ? -5.440 -0.259 19.221 1.00 93.25 91 LYS A C 1
ATOM 728 O O . LYS A 1 91 ? -6.282 0.557 19.584 1.00 93.25 91 LYS A O 1
ATOM 733 N N . GLN A 1 92 ? -4.402 -0.599 19.980 1.00 96.56 92 GLN A N 1
ATOM 734 C CA . GLN A 1 92 ? -4.142 -0.011 21.296 1.00 96.56 92 GLN A CA 1
ATOM 735 C C . GLN A 1 92 ? -3.227 1.219 21.218 1.00 96.56 92 GLN A C 1
ATOM 737 O O . GLN A 1 92 ? -3.035 1.909 22.218 1.00 96.56 92 GLN A O 1
ATOM 742 N N . MET A 1 93 ? -2.648 1.505 20.048 1.00 96.19 93 MET A N 1
ATOM 743 C CA . MET A 1 93 ? -1.753 2.641 19.867 1.00 96.19 93 MET A CA 1
ATOM 744 C C . MET A 1 93 ? -2.523 3.960 19.807 1.00 96.19 93 MET A C 1
ATOM 746 O O . MET A 1 93 ? -3.609 4.060 19.238 1.00 96.19 93 MET A O 1
ATOM 750 N N . THR A 1 94 ? -1.914 5.018 20.343 1.00 97.31 94 THR A N 1
ATOM 751 C CA . THR A 1 94 ? -2.352 6.383 20.039 1.00 97.31 94 THR A CA 1
ATOM 752 C C . THR A 1 94 ? -2.082 6.691 18.567 1.00 97.31 94 THR A C 1
ATOM 754 O O . THR A 1 94 ? -1.183 6.108 17.956 1.00 97.31 94 THR A O 1
ATOM 757 N N . GLN A 1 95 ? -2.799 7.665 18.003 1.00 95.25 95 GLN A N 1
ATOM 758 C CA . GLN A 1 95 ? -2.578 8.091 16.618 1.00 95.25 95 GLN A CA 1
ATOM 759 C C . GLN A 1 95 ? -1.111 8.470 16.349 1.00 95.25 95 GLN A C 1
ATOM 761 O O . GLN A 1 95 ? -0.565 8.124 15.306 1.00 95.25 95 GLN A O 1
ATOM 766 N N . GLY A 1 96 ? -0.457 9.151 17.300 1.00 96.44 96 GLY A N 1
ATOM 767 C CA . GLY A 1 96 ? 0.954 9.530 17.181 1.00 96.44 96 GLY A CA 1
ATOM 768 C C . GLY A 1 96 ? 1.886 8.319 17.111 1.00 96.44 96 GLY A C 1
ATOM 769 O O . GLY A 1 96 ? 2.760 8.268 16.249 1.00 96.44 96 GLY A O 1
ATOM 770 N N . ASN A 1 97 ? 1.652 7.315 17.960 1.00 95.06 97 ASN A N 1
ATOM 771 C CA . ASN A 1 97 ? 2.456 6.093 17.982 1.00 95.06 97 ASN A CA 1
ATOM 772 C C . ASN A 1 97 ? 2.241 5.253 16.723 1.00 95.06 97 ASN A C 1
ATOM 774 O O . ASN A 1 97 ? 3.207 4.745 16.162 1.00 95.06 97 ASN A O 1
ATOM 778 N N . PHE A 1 98 ? 0.996 5.149 16.254 1.00 94.56 98 PHE A N 1
ATOM 779 C CA . PHE A 1 98 ? 0.681 4.461 15.007 1.00 94.56 98 PHE A CA 1
ATOM 780 C C . PHE A 1 98 ? 1.366 5.135 13.810 1.00 94.56 98 PHE A C 1
ATOM 782 O O . PHE A 1 98 ? 2.021 4.461 13.020 1.00 94.56 98 PHE A O 1
ATOM 789 N N . ASN A 1 99 ? 1.289 6.467 13.710 1.00 94.69 99 ASN A N 1
ATOM 790 C CA . ASN A 1 99 ? 1.951 7.215 12.640 1.00 94.69 99 ASN A CA 1
ATOM 791 C C . ASN A 1 99 ? 3.466 6.987 12.654 1.00 94.69 99 ASN A C 1
ATOM 793 O O . ASN A 1 99 ? 4.045 6.656 11.621 1.00 94.69 99 ASN A O 1
ATOM 797 N N . TRP A 1 100 ? 4.105 7.125 13.821 1.00 96.38 100 TRP A N 1
ATOM 798 C CA . TRP A 1 100 ? 5.539 6.872 13.963 1.00 96.38 100 TRP A CA 1
ATOM 799 C C . TRP A 1 100 ? 5.897 5.436 13.564 1.00 96.38 100 TRP A C 1
ATOM 801 O O . TRP A 1 100 ? 6.804 5.237 12.761 1.00 96.38 100 TRP A O 1
ATOM 811 N N . PHE A 1 101 ? 5.132 4.449 14.038 1.00 95.00 101 PHE A N 1
ATOM 812 C CA . PHE A 1 101 ? 5.328 3.040 13.705 1.00 95.00 101 PHE A CA 1
ATOM 813 C C . PHE A 1 101 ? 5.279 2.787 12.193 1.00 95.00 101 PHE A C 1
ATOM 815 O O . PHE A 1 101 ? 6.201 2.181 11.648 1.00 95.00 101 PHE A O 1
ATOM 822 N N . ILE A 1 102 ? 4.242 3.277 11.504 1.00 94.50 102 ILE A N 1
ATOM 823 C CA . ILE A 1 102 ? 4.104 3.109 10.052 1.00 94.50 102 ILE A CA 1
ATOM 824 C C . ILE A 1 102 ? 5.263 3.783 9.317 1.00 94.50 102 ILE A C 1
ATOM 826 O O . ILE A 1 102 ? 5.863 3.165 8.438 1.00 94.50 102 ILE A O 1
ATOM 830 N N . HIS A 1 103 ? 5.628 5.010 9.699 1.00 94.25 103 HIS A N 1
ATOM 831 C CA . HIS A 1 103 ? 6.763 5.708 9.095 1.00 94.25 103 HIS A CA 1
ATOM 832 C C . HIS A 1 103 ? 8.067 4.927 9.255 1.00 94.25 103 HIS A C 1
ATOM 834 O O . HIS A 1 103 ? 8.785 4.728 8.276 1.00 94.25 103 HIS A O 1
ATOM 840 N N . THR A 1 104 ? 8.358 4.441 10.461 1.00 96.12 104 THR A N 1
ATOM 841 C CA . THR A 1 104 ? 9.566 3.664 10.738 1.00 96.12 104 THR A CA 1
ATOM 842 C C . THR A 1 104 ? 9.575 2.346 9.966 1.00 96.12 104 THR A C 1
ATOM 844 O O . THR A 1 104 ? 10.576 2.029 9.326 1.00 96.12 104 THR A O 1
ATOM 847 N N . MET A 1 105 ? 8.468 1.600 9.953 1.00 94.25 105 MET A N 1
ATOM 848 C CA . MET A 1 105 ? 8.386 0.329 9.226 1.00 94.25 105 MET A CA 1
ATOM 849 C C . MET A 1 105 ? 8.586 0.508 7.720 1.00 94.25 105 MET A C 1
ATOM 851 O O . MET A 1 105 ? 9.375 -0.221 7.118 1.00 94.25 105 MET A O 1
ATOM 855 N N . LEU A 1 106 ? 7.933 1.503 7.113 1.00 93.62 106 LEU A N 1
ATOM 856 C CA . LEU A 1 106 ? 8.096 1.798 5.688 1.00 93.62 106 LEU A CA 1
ATOM 857 C C . LEU A 1 106 ? 9.521 2.253 5.356 1.00 93.62 106 LEU A C 1
ATOM 859 O O . LEU A 1 106 ? 10.074 1.840 4.335 1.00 93.62 106 LEU A O 1
ATOM 863 N N . PHE A 1 107 ? 10.135 3.056 6.226 1.00 95.62 107 PHE A N 1
ATOM 864 C CA . PHE A 1 107 ? 11.516 3.503 6.064 1.00 95.62 107 PHE A CA 1
ATOM 865 C C . PHE A 1 107 ? 12.495 2.320 6.053 1.00 95.62 107 PHE A C 1
ATOM 867 O O . PHE A 1 107 ? 13.253 2.151 5.097 1.00 95.62 107 PHE A O 1
ATOM 874 N N . TYR A 1 108 ? 12.430 1.445 7.061 1.00 96.50 108 TYR A N 1
ATOM 875 C CA . TYR A 1 108 ? 13.285 0.255 7.124 1.00 96.50 108 TYR A CA 1
ATOM 876 C C . TYR A 1 108 ? 13.036 -0.709 5.966 1.00 96.50 108 TYR A C 1
ATOM 878 O O . TYR A 1 108 ? 13.987 -1.231 5.382 1.00 96.50 108 TYR A O 1
ATOM 886 N N . HIS A 1 109 ? 11.771 -0.930 5.603 1.00 92.69 109 HIS A N 1
ATOM 887 C CA . HIS A 1 109 ? 11.429 -1.793 4.480 1.00 92.69 109 HIS A CA 1
ATOM 888 C C . HIS A 1 109 ? 12.013 -1.267 3.165 1.00 92.69 109 HIS A C 1
ATOM 890 O O . HIS A 1 109 ? 12.570 -2.042 2.392 1.00 92.69 109 HIS A O 1
ATOM 896 N N . THR A 1 110 ? 11.949 0.047 2.941 1.00 93.75 110 THR A N 1
ATOM 897 C CA . THR A 1 110 ? 12.512 0.683 1.743 1.00 93.75 110 THR A CA 1
ATOM 898 C C . THR A 1 110 ? 14.016 0.445 1.653 1.00 93.75 110 THR A C 1
ATOM 900 O O . THR A 1 110 ? 14.498 -0.024 0.624 1.00 93.75 110 THR A O 1
ATOM 903 N N . HIS A 1 111 ? 14.751 0.676 2.745 1.00 95.38 111 HIS A N 1
ATOM 904 C CA . HIS A 1 111 ? 16.190 0.401 2.797 1.00 95.38 111 HIS A CA 1
ATOM 905 C C . HIS A 1 111 ? 16.514 -1.069 2.510 1.00 95.38 111 HIS A C 1
ATOM 907 O O . HIS A 1 111 ? 17.387 -1.361 1.695 1.00 95.38 111 HIS A O 1
ATOM 913 N N . TYR A 1 112 ? 15.774 -1.992 3.127 1.00 96.06 112 TYR A N 1
ATOM 914 C CA . TYR A 1 112 ? 15.945 -3.425 2.900 1.00 96.06 112 TYR A CA 1
ATOM 915 C C . TYR A 1 112 ? 15.699 -3.823 1.436 1.00 96.06 112 TYR A C 1
ATOM 917 O O . TYR A 1 112 ? 16.460 -4.605 0.866 1.00 96.06 112 TYR A O 1
ATOM 925 N N . VAL A 1 113 ? 14.644 -3.292 0.809 1.00 93.31 113 VAL A N 1
ATOM 926 C CA . VAL A 1 113 ? 14.304 -3.603 -0.587 1.00 93.31 113 VAL A CA 1
ATOM 927 C C . VAL A 1 113 ? 15.361 -3.067 -1.548 1.00 93.31 113 VAL A C 1
ATOM 929 O O . VAL A 1 113 ? 15.761 -3.810 -2.442 1.00 93.31 113 VAL A O 1
ATOM 932 N N . ILE A 1 114 ? 15.839 -1.834 -1.351 1.00 95.19 114 ILE A N 1
ATOM 933 C CA . ILE A 1 114 ? 16.901 -1.239 -2.179 1.00 95.19 114 ILE A CA 1
ATOM 934 C C . ILE A 1 114 ? 18.158 -2.106 -2.118 1.00 95.19 114 ILE A C 1
ATOM 936 O O . ILE A 1 114 ? 18.633 -2.567 -3.153 1.00 95.19 114 ILE A O 1
ATOM 940 N N . GLN A 1 115 ? 18.627 -2.431 -0.911 1.00 96.06 115 GLN A N 1
ATOM 941 C CA . GLN A 1 115 ? 19.811 -3.270 -0.734 1.00 96.06 115 GLN A CA 1
ATOM 942 C C . GLN A 1 115 ? 19.644 -4.638 -1.416 1.00 96.06 115 GLN A C 1
ATOM 944 O O . GLN A 1 115 ? 20.516 -5.105 -2.148 1.00 96.06 115 GLN A O 1
ATOM 949 N N . LYS A 1 116 ? 18.488 -5.283 -1.235 1.00 95.44 116 LYS A N 1
ATOM 950 C CA . LYS A 1 116 ? 18.198 -6.581 -1.856 1.00 95.44 116 LYS A CA 1
ATOM 951 C C . LYS A 1 116 ? 18.170 -6.508 -3.386 1.00 95.44 116 LYS A C 1
ATOM 953 O O . LYS A 1 116 ? 18.549 -7.477 -4.049 1.00 95.44 116 LYS A O 1
ATOM 958 N N . GLN A 1 117 ? 17.694 -5.398 -3.951 1.00 94.75 117 GLN A N 1
ATOM 959 C CA . GLN A 1 117 ? 17.695 -5.163 -5.394 1.00 94.75 117 GLN A CA 1
ATOM 960 C C . GLN A 1 117 ? 19.117 -4.971 -5.923 1.00 94.75 117 GLN A C 1
ATOM 962 O O . GLN A 1 117 ? 19.458 -5.587 -6.930 1.00 94.75 117 GLN A O 1
ATOM 967 N N . GLU A 1 118 ? 19.956 -4.202 -5.231 1.00 95.31 118 GLU A N 1
ATOM 968 C CA . GLU A 1 118 ? 21.374 -4.030 -5.574 1.00 95.31 118 GLU A CA 1
ATOM 969 C C . GLU A 1 118 ? 22.113 -5.377 -5.561 1.00 95.31 118 GLU A C 1
ATOM 971 O O . GLU A 1 118 ? 22.764 -5.755 -6.536 1.00 95.31 118 GLU A O 1
ATOM 976 N N . GLU A 1 119 ? 21.927 -6.178 -4.510 1.00 94.88 119 GLU A N 1
ATOM 977 C CA . GLU A 1 119 ? 22.499 -7.525 -4.411 1.00 94.88 119 GLU A CA 1
ATOM 978 C C . GLU A 1 119 ? 21.989 -8.469 -5.512 1.00 94.88 119 GLU A C 1
ATOM 980 O O . GLU A 1 119 ? 22.720 -9.341 -5.993 1.00 94.88 119 GLU A O 1
ATOM 985 N N . ALA A 1 120 ? 20.721 -8.349 -5.914 1.00 93.06 120 ALA A N 1
ATOM 986 C CA . ALA A 1 120 ? 20.167 -9.123 -7.021 1.00 93.06 120 ALA A CA 1
ATOM 987 C C . ALA A 1 120 ? 20.785 -8.712 -8.365 1.00 93.06 120 ALA A C 1
ATOM 989 O O . ALA A 1 120 ? 21.141 -9.594 -9.145 1.00 93.06 120 ALA A O 1
ATOM 990 N N . GLN A 1 121 ? 20.976 -7.410 -8.601 1.00 92.94 121 GLN A N 1
ATOM 991 C CA . GLN A 1 121 ? 21.622 -6.886 -9.807 1.00 92.94 121 GLN A CA 1
ATOM 992 C C . GLN A 1 121 ? 23.074 -7.362 -9.915 1.00 92.94 121 GLN A C 1
ATOM 994 O O . GLN A 1 121 ? 23.467 -7.907 -10.948 1.00 92.94 121 GLN A O 1
ATOM 999 N N . ILE A 1 122 ? 23.843 -7.268 -8.824 1.00 92.19 122 ILE A N 1
ATOM 1000 C CA . ILE A 1 122 ? 25.226 -7.767 -8.760 1.00 92.19 122 ILE A CA 1
ATOM 1001 C C . ILE A 1 122 ? 25.274 -9.271 -9.051 1.00 92.19 122 ILE A C 1
ATOM 1003 O O . ILE A 1 122 ? 26.112 -9.733 -9.826 1.00 92.19 122 ILE A O 1
ATOM 1007 N N . ARG A 1 123 ? 24.360 -10.058 -8.465 1.00 91.62 123 ARG A N 1
ATOM 1008 C CA . ARG A 1 123 ? 24.280 -11.504 -8.733 1.00 91.62 123 ARG A CA 1
ATOM 1009 C C . ARG A 1 123 ? 23.921 -11.811 -10.184 1.00 91.62 123 ARG A C 1
ATOM 1011 O O . ARG A 1 123 ? 24.485 -12.749 -10.742 1.00 91.62 123 ARG A O 1
ATOM 1018 N N . SER A 1 124 ? 23.011 -11.052 -10.795 1.00 89.62 124 SER A N 1
ATOM 1019 C CA . SER A 1 124 ? 22.684 -11.227 -12.213 1.00 89.62 124 SER A CA 1
ATOM 1020 C C . SER A 1 124 ? 23.844 -10.852 -13.135 1.00 89.62 124 SER A C 1
ATOM 1022 O O . SER A 1 124 ? 24.095 -11.593 -14.078 1.00 89.62 124 SER A O 1
ATOM 1024 N N . ALA A 1 125 ? 24.587 -9.781 -12.832 1.00 87.75 125 ALA A N 1
ATOM 1025 C CA . ALA A 1 125 ? 25.755 -9.365 -13.609 1.00 87.75 125 ALA A CA 1
ATOM 1026 C C . ALA A 1 125 ? 26.853 -10.439 -13.584 1.00 87.75 125 ALA A C 1
ATOM 1028 O O . ALA A 1 125 ? 27.279 -10.896 -14.637 1.00 87.75 125 ALA A O 1
ATOM 1029 N N . ARG A 1 126 ? 27.195 -10.958 -12.396 1.00 87.88 126 ARG A N 1
ATOM 1030 C CA . ARG A 1 126 ? 28.171 -12.058 -12.256 1.00 87.88 126 ARG A CA 1
ATOM 1031 C C . ARG A 1 126 ? 27.754 -13.331 -12.990 1.00 87.88 126 ARG A C 1
ATOM 1033 O O . ARG A 1 126 ? 28.599 -14.071 -13.480 1.00 87.88 126 ARG A O 1
ATOM 1040 N N . ARG A 1 127 ? 26.450 -13.630 -13.033 1.00 85.56 127 ARG A N 1
ATOM 1041 C CA . ARG A 1 127 ? 25.935 -14.782 -13.785 1.00 85.56 127 ARG A CA 1
ATOM 1042 C C . ARG A 1 127 ? 26.038 -14.562 -15.295 1.00 85.56 127 ARG A C 1
ATOM 1044 O O . ARG A 1 127 ? 26.316 -15.518 -16.004 1.00 85.56 127 ARG A O 1
ATOM 1051 N N . ALA A 1 128 ? 25.806 -13.340 -15.771 1.00 82.75 128 ALA A N 1
ATOM 1052 C CA . ALA A 1 128 ? 25.952 -12.998 -17.181 1.00 82.75 128 ALA A CA 1
ATOM 1053 C C . ALA A 1 128 ? 27.423 -13.039 -17.630 1.00 82.75 128 ALA A C 1
ATOM 1055 O O . ALA A 1 128 ? 27.701 -13.595 -18.681 1.00 82.75 128 ALA A O 1
ATOM 1056 N N . GLU A 1 129 ? 28.352 -12.537 -16.810 1.00 79.25 129 GLU A N 1
ATOM 1057 C CA . GLU A 1 129 ? 29.801 -12.627 -17.062 1.00 79.25 129 GLU A CA 1
ATOM 1058 C C . GLU A 1 129 ? 30.256 -14.085 -17.189 1.00 79.25 129 GLU A C 1
ATOM 1060 O O . GLU A 1 129 ? 30.837 -14.461 -18.198 1.00 79.25 129 GLU A O 1
ATOM 1065 N N . ARG A 1 130 ? 29.883 -14.941 -16.228 1.00 73.69 130 ARG A N 1
ATOM 1066 C CA . ARG A 1 130 ? 30.255 -16.362 -16.254 1.00 73.69 130 ARG A CA 1
ATOM 1067 C C . ARG A 1 130 ? 29.699 -17.122 -17.463 1.00 73.69 130 ARG A C 1
ATOM 1069 O O . ARG A 1 130 ? 30.353 -18.024 -17.956 1.00 73.69 130 ARG A O 1
ATOM 1076 N N . ASN A 1 131 ? 28.500 -16.769 -17.924 1.00 70.56 131 ASN A N 1
ATOM 1077 C CA . ASN A 1 131 ? 27.911 -17.387 -19.110 1.00 70.56 131 ASN A CA 1
ATOM 1078 C C . ASN A 1 131 ? 28.602 -16.945 -20.416 1.00 70.56 131 ASN A C 1
ATOM 1080 O O . ASN A 1 131 ? 28.578 -17.708 -21.371 1.00 70.56 131 ASN A O 1
ATOM 1084 N N . ASN A 1 132 ? 29.191 -15.743 -20.468 1.00 65.56 132 ASN A N 1
ATOM 1085 C CA . ASN A 1 132 ? 29.939 -15.282 -21.644 1.00 65.56 132 ASN A CA 1
ATOM 1086 C C . ASN A 1 132 ? 31.312 -15.970 -21.751 1.00 65.56 132 ASN A C 1
ATOM 1088 O O . ASN A 1 132 ? 31.743 -16.276 -22.855 1.00 65.56 132 ASN A O 1
ATOM 1092 N N . ASP A 1 133 ? 31.971 -16.258 -20.622 1.00 59.28 133 ASP A N 1
ATOM 1093 C CA . ASP A 1 133 ? 33.268 -16.960 -20.604 1.00 59.28 133 ASP A CA 1
ATOM 1094 C C . ASP A 1 133 ? 33.157 -18.438 -21.053 1.00 59.28 133 ASP A C 1
ATOM 1096 O O . ASP A 1 133 ? 34.126 -19.020 -21.543 1.00 59.28 133 ASP A O 1
ATOM 1100 N N . ASP A 1 134 ? 31.975 -19.049 -20.896 1.00 56.81 134 ASP A N 1
ATOM 1101 C CA . ASP A 1 134 ? 31.694 -20.431 -21.315 1.00 56.81 134 ASP A CA 1
ATOM 1102 C C . ASP A 1 134 ? 31.346 -20.546 -22.824 1.00 56.81 134 ASP A C 1
ATOM 1104 O O . ASP A 1 134 ? 31.440 -21.641 -23.375 1.00 56.81 134 ASP A O 1
ATOM 1108 N N . GLU A 1 135 ? 30.972 -19.452 -23.512 1.00 54.94 135 GLU A N 1
ATOM 1109 C CA . GLU A 1 135 ? 30.706 -19.439 -24.970 1.00 54.94 135 GLU A CA 1
ATOM 1110 C C . GLU A 1 135 ? 31.977 -19.204 -25.821 1.00 54.94 135 GLU A C 1
ATOM 1112 O O . GLU A 1 135 ? 31.990 -19.563 -26.997 1.00 54.94 135 GLU A O 1
ATOM 1117 N N . ASP A 1 136 ? 33.065 -18.683 -25.237 1.00 52.38 136 ASP A N 1
ATOM 1118 C CA . ASP A 1 136 ? 34.344 -18.395 -25.927 1.00 52.38 136 ASP A CA 1
ATOM 1119 C C . ASP A 1 136 ? 35.297 -19.614 -26.016 1.00 52.38 136 ASP A C 1
ATOM 1121 O O . ASP A 1 136 ? 36.411 -19.510 -26.515 1.00 52.38 136 ASP A O 1
ATOM 1125 N N . ASN A 1 137 ? 34.884 -20.795 -25.530 1.00 51.28 137 ASN A N 1
ATOM 1126 C CA . ASN A 1 137 ? 35.700 -22.027 -25.519 1.00 51.28 137 ASN A CA 1
ATOM 1127 C C . ASN A 1 137 ? 35.216 -23.119 -26.498 1.00 51.28 137 ASN A C 1
ATOM 1129 O O . ASN A 1 137 ? 35.560 -24.290 -26.324 1.00 51.28 137 ASN A O 1
ATOM 1133 N N . THR A 1 138 ? 34.416 -22.777 -27.515 1.00 54.69 138 THR A N 1
ATOM 1134 C CA . THR A 1 138 ? 33.782 -23.779 -28.401 1.00 54.69 138 THR A CA 1
ATOM 1135 C C . THR A 1 138 ? 34.107 -23.702 -29.888 1.00 54.69 138 THR A C 1
ATOM 1137 O O . THR A 1 138 ? 33.365 -24.291 -30.658 1.00 54.69 138 THR A O 1
ATOM 1140 N N . ASP A 1 139 ? 35.220 -23.101 -30.307 1.00 53.97 139 ASP A N 1
ATOM 1141 C CA . ASP A 1 139 ? 35.685 -23.219 -31.697 1.00 53.97 139 ASP A CA 1
ATOM 1142 C C . ASP A 1 139 ? 37.219 -23.317 -31.750 1.00 53.97 139 ASP A C 1
ATOM 1144 O O . ASP A 1 139 ? 37.888 -22.303 -31.607 1.00 53.97 139 ASP A O 1
ATOM 1148 N N . GLU A 1 140 ? 37.763 -24.534 -31.909 1.00 54.31 140 GLU A N 1
ATOM 1149 C CA . GLU A 1 140 ? 38.998 -24.852 -32.666 1.00 54.31 140 GLU A CA 1
ATOM 1150 C C . GLU A 1 140 ? 39.387 -26.343 -32.500 1.00 54.31 140 GLU A C 1
ATOM 1152 O O . GLU A 1 140 ? 40.361 -26.676 -31.839 1.00 54.31 140 GLU A O 1
ATOM 1157 N N . GLU A 1 141 ? 38.642 -27.261 -33.125 1.00 53.44 141 GLU A N 1
ATOM 1158 C CA . GLU A 1 141 ? 39.206 -28.510 -33.679 1.00 53.44 141 GLU A CA 1
ATOM 1159 C C . GLU A 1 141 ? 38.404 -28.867 -34.946 1.00 53.44 141 GLU A C 1
ATOM 1161 O O . GLU A 1 141 ? 37.477 -29.674 -34.917 1.00 53.44 141 GLU A O 1
ATOM 1166 N N . GLU A 1 142 ? 38.724 -28.209 -36.067 1.00 46.72 142 GLU A N 1
ATOM 1167 C CA . GLU A 1 142 ? 38.342 -28.685 -37.401 1.00 46.72 142 GLU A CA 1
ATOM 1168 C C . GLU A 1 142 ? 39.540 -29.457 -37.980 1.00 46.72 142 GLU A C 1
ATOM 1170 O O . GLU A 1 142 ? 40.636 -28.919 -38.152 1.00 46.72 142 GLU A O 1
ATOM 1175 N N . ASP A 1 143 ? 39.326 -30.758 -38.175 1.00 52.19 143 ASP A N 1
ATOM 1176 C CA . ASP A 1 143 ? 40.305 -31.776 -38.551 1.00 52.19 143 ASP A CA 1
ATOM 1177 C C . ASP A 1 143 ? 41.133 -31.434 -39.807 1.00 52.19 143 ASP A C 1
ATOM 1179 O O . ASP A 1 143 ? 40.614 -31.066 -40.862 1.00 52.19 143 ASP A O 1
ATOM 1183 N N . ASN A 1 144 ? 42.446 -31.670 -39.699 1.00 50.94 144 ASN A N 1
ATOM 1184 C CA . ASN A 1 144 ? 43.404 -31.706 -40.808 1.00 50.94 144 ASN A CA 1
ATOM 1185 C C . ASN A 1 144 ? 43.041 -32.789 -41.844 1.00 50.94 144 ASN A C 1
ATOM 1187 O O . ASN A 1 144 ? 42.837 -33.951 -41.477 1.00 50.94 144 ASN A O 1
ATOM 1191 N N . LEU A 1 145 ? 43.124 -32.441 -43.137 1.00 44.22 145 LEU A N 1
ATOM 1192 C CA . LEU A 1 145 ? 43.314 -33.391 -44.244 1.00 44.22 145 LEU A CA 1
ATOM 1193 C C . LEU A 1 145 ? 44.673 -33.173 -44.921 1.00 44.22 145 LEU A C 1
ATOM 1195 O O . LEU A 1 145 ? 44.982 -32.005 -45.250 1.00 44.22 145 LEU A O 1
#

Secondary structure (DSSP, 8-state):
-----TTS-TTT-PPPTT------HHHHHHS-TT-HHHHHH--SS-TTSS-GGGEEEEE-TTS-EEEEESS-HHHHHHHHHHHHTTHHHHTTS-HHHHHHHHHHHHHHHHHHHHHHHHHHHHHHHHHHHHHHHTTTTS-------

Foldseek 3Di:
DDPPDPPPPPPDDDQDQAAADQDDPVVLVPDDPPPPNCVRHVPQFPPVCSHVVQWDFDQDPVRDTDTDGPDDSVVVVVVVVVCVVVCVVLVPDDPVRNVVVVVVVVVVVVVVVVVVVVVVVVVVVVVVVVVVVVVVPPDDDDDDD

Organism: NCBI:txid68775

pLDDT: mean 75.51, std 17.5, range [28.06, 97.31]

Sequence (145 aa):
MRLITNSLIKNSFKKAETTCFIVDAYHYKNHCVSDLLCHWWCNPAPSNGSAPNLVVGERDRNNNLVPKRDFNTQACEQLNSWLDGFESILKQMTQGNFNWFIHTMLFYHTHYVIQKQEEAQIRSARRAERNNDDEDNTDEEEDNL